Protein AF-A0A7X2SXV5-F1 (afdb_monomer)

Organism: Enterobacter agglomerans (NCBI:txid549)

Structure (mmCIF, N/CA/C/O backbone):
data_AF-A0A7X2SXV5-F1
#
_entry.id   AF-A0A7X2SXV5-F1
#
loop_
_atom_site.group_PDB
_atom_site.id
_atom_site.type_symbol
_atom_site.label_atom_id
_atom_site.label_alt_id
_atom_site.label_comp_id
_atom_site.label_asym_id
_atom_site.label_entity_id
_atom_site.label_seq_id
_atom_site.pdbx_PDB_ins_code
_atom_site.Cartn_x
_atom_site.Cartn_y
_atom_site.Cartn_z
_atom_site.occupancy
_atom_site.B_iso_or_equiv
_atom_site.auth_seq_id
_atom_site.auth_comp_id
_atom_site.auth_asym_id
_atom_site.auth_atom_id
_atom_site.pdbx_PDB_model_num
ATOM 1 N N . MET A 1 1 ? -5.250 18.987 11.806 1.00 69.38 1 MET A N 1
ATOM 2 C CA . MET A 1 1 ? -3.975 18.290 11.524 1.00 69.38 1 MET A CA 1
ATOM 3 C C . MET A 1 1 ? -4.287 16.840 11.206 1.00 69.38 1 MET A C 1
ATOM 5 O O . MET A 1 1 ? -4.895 16.178 12.039 1.00 69.38 1 MET A O 1
ATOM 9 N N . THR A 1 2 ? -3.920 16.368 10.018 1.00 82.06 2 THR A N 1
ATOM 10 C CA . THR A 1 2 ? -4.120 14.972 9.596 1.00 82.06 2 THR A CA 1
ATOM 11 C C . THR A 1 2 ? -2.911 14.144 10.022 1.00 82.06 2 THR A C 1
ATOM 13 O O . THR A 1 2 ? -1.777 14.578 9.827 1.00 82.06 2 THR A O 1
ATOM 16 N N . ARG A 1 3 ? -3.128 12.973 10.632 1.00 87.75 3 ARG A N 1
ATOM 17 C CA . ARG A 1 3 ? -2.032 12.056 10.982 1.00 87.75 3 ARG A CA 1
ATOM 18 C C . ARG A 1 3 ? -1.541 11.342 9.725 1.00 87.75 3 ARG A C 1
ATOM 20 O O . ARG A 1 3 ? -2.357 10.840 8.960 1.00 87.75 3 ARG A O 1
ATOM 27 N N . VAL A 1 4 ? -0.225 11.281 9.543 1.00 88.56 4 VAL A N 1
ATOM 28 C CA . VAL A 1 4 ? 0.418 10.621 8.400 1.00 88.56 4 VAL A CA 1
ATOM 29 C C . VAL A 1 4 ? 1.251 9.456 8.915 1.00 88.56 4 VAL A C 1
ATOM 31 O O . VAL A 1 4 ? 2.084 9.639 9.800 1.00 88.56 4 VAL A O 1
ATOM 34 N N . ASN A 1 5 ? 1.027 8.270 8.353 1.00 89.69 5 ASN A N 1
ATOM 35 C CA . ASN A 1 5 ? 1.814 7.073 8.628 1.00 89.69 5 ASN A CA 1
ATOM 36 C C . ASN A 1 5 ? 2.528 6.656 7.343 1.00 89.69 5 ASN A C 1
ATOM 38 O O . ASN A 1 5 ? 1.896 6.570 6.292 1.00 89.69 5 ASN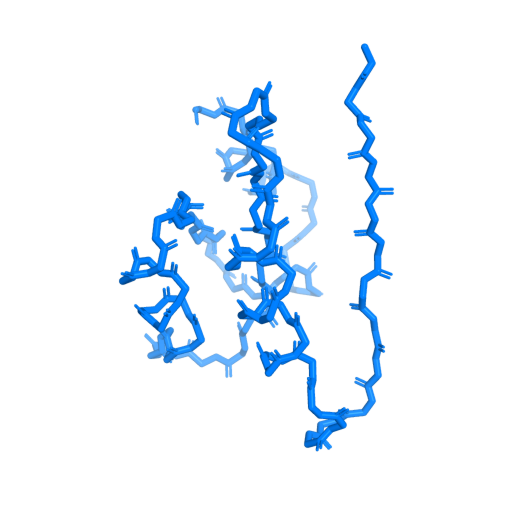 A O 1
ATOM 42 N N . LEU A 1 6 ? 3.830 6.385 7.429 1.00 89.38 6 LEU A N 1
ATOM 43 C CA . LEU A 1 6 ? 4.620 5.900 6.302 1.00 89.38 6 LEU A CA 1
ATOM 44 C C . LEU A 1 6 ? 4.850 4.394 6.449 1.00 89.38 6 LEU A C 1
ATOM 46 O O . LEU A 1 6 ? 5.461 3.953 7.420 1.00 89.38 6 LEU A O 1
ATOM 50 N N . ILE A 1 7 ? 4.389 3.617 5.469 1.00 88.44 7 ILE A N 1
ATOM 51 C CA . ILE A 1 7 ? 4.635 2.174 5.385 1.00 88.44 7 ILE A CA 1
ATOM 52 C C . ILE A 1 7 ? 5.665 1.939 4.281 1.00 88.44 7 ILE A C 1
ATOM 54 O O . ILE A 1 7 ? 5.438 2.289 3.126 1.00 88.44 7 ILE A O 1
ATOM 58 N N . THR A 1 8 ? 6.804 1.346 4.634 1.00 89.62 8 THR A N 1
ATOM 59 C CA . THR A 1 8 ? 7.917 1.073 3.715 1.00 89.62 8 THR A CA 1
ATOM 60 C C . THR A 1 8 ? 8.477 -0.332 3.935 1.00 89.62 8 THR A C 1
ATOM 62 O O . THR A 1 8 ? 8.222 -0.960 4.961 1.00 89.62 8 THR A O 1
ATOM 65 N N . GLY A 1 9 ? 9.206 -0.850 2.951 1.00 86.94 9 GLY A N 1
ATOM 66 C CA . GLY A 1 9 ? 9.790 -2.189 2.972 1.00 86.94 9 GLY A CA 1
ATOM 67 C C . GLY A 1 9 ? 10.045 -2.733 1.569 1.00 86.94 9 GLY A C 1
ATOM 68 O O . GLY A 1 9 ? 9.462 -2.256 0.589 1.00 86.94 9 GLY A O 1
ATOM 69 N N . PHE A 1 10 ? 10.895 -3.755 1.474 1.00 88.00 10 PHE A N 1
ATOM 70 C CA . PHE A 1 10 ? 11.248 -4.421 0.215 1.00 88.00 10 PHE A CA 1
ATOM 71 C C . PHE A 1 10 ? 10.025 -5.002 -0.526 1.00 88.00 10 PHE A C 1
ATOM 73 O O . PHE A 1 10 ? 8.948 -5.194 0.050 1.00 88.00 10 PHE A O 1
ATOM 80 N N . LEU A 1 11 ? 10.165 -5.271 -1.829 1.00 85.06 11 LEU A N 1
ATOM 81 C CA . LEU A 1 11 ? 9.131 -5.967 -2.603 1.00 85.06 11 LEU A CA 1
ATOM 82 C C . LEU A 1 11 ? 8.840 -7.337 -1.964 1.00 85.06 11 LEU A C 1
ATOM 84 O O . LEU A 1 11 ? 9.761 -8.035 -1.552 1.00 85.06 11 LEU A O 1
ATOM 88 N N . GLY A 1 12 ? 7.562 -7.694 -1.830 1.00 84.62 12 GLY A N 1
ATOM 89 C CA . GLY A 1 12 ? 7.152 -8.945 -1.183 1.00 84.62 12 GLY A CA 1
ATOM 90 C C . GLY A 1 12 ? 7.164 -8.940 0.354 1.00 84.62 12 GLY A C 1
ATOM 91 O O . GLY A 1 12 ? 6.777 -9.935 0.953 1.00 84.62 12 GLY A O 1
ATOM 92 N N . SER A 1 13 ? 7.508 -7.833 1.027 1.00 91.94 13 SER A N 1
ATOM 93 C CA . SER A 1 13 ? 7.527 -7.761 2.503 1.00 91.94 13 SER A CA 1
ATOM 94 C C . SER A 1 13 ? 6.140 -7.727 3.178 1.00 91.94 13 SER A C 1
ATOM 96 O O . SER A 1 13 ? 6.046 -7.418 4.362 1.00 91.94 13 SER A O 1
ATOM 98 N N . GLY A 1 14 ? 5.052 -7.966 2.436 1.00 89.69 14 GLY A N 1
ATOM 99 C CA . GLY A 1 14 ? 3.687 -8.015 2.981 1.00 89.69 14 GLY A CA 1
ATOM 100 C C . GLY A 1 14 ? 3.010 -6.660 3.242 1.00 89.69 14 GLY A C 1
ATOM 101 O O . GLY A 1 14 ? 2.043 -6.606 3.999 1.00 89.69 14 GLY A O 1
ATOM 102 N N . LYS A 1 15 ? 3.477 -5.561 2.628 1.00 91.31 15 LYS A N 1
ATOM 103 C CA . LYS A 1 15 ? 2.906 -4.208 2.825 1.00 91.31 15 LYS A CA 1
ATOM 104 C C . LYS A 1 15 ? 1.408 -4.135 2.501 1.00 91.31 15 LYS A C 1
ATOM 106 O O . LYS A 1 15 ? 0.643 -3.609 3.304 1.00 91.31 15 LYS A O 1
ATOM 111 N N . THR A 1 16 ? 0.987 -4.696 1.367 1.00 85.69 16 THR A N 1
ATOM 112 C CA . THR A 1 16 ? -0.422 -4.719 0.940 1.00 85.69 16 THR A CA 1
ATOM 113 C C . THR A 1 16 ? -1.286 -5.510 1.923 1.00 85.69 16 THR A C 1
ATOM 115 O O . THR A 1 16 ? -2.355 -5.050 2.325 1.00 85.69 16 THR A O 1
ATOM 118 N N . THR A 1 17 ? -0.789 -6.655 2.402 1.00 88.69 17 THR A N 1
ATOM 119 C CA . THR A 1 17 ? -1.462 -7.470 3.425 1.00 88.69 17 THR A CA 1
ATOM 120 C C . THR A 1 17 ? -1.652 -6.696 4.729 1.00 88.69 17 THR A C 1
ATOM 122 O O . THR A 1 17 ? -2.739 -6.718 5.307 1.00 88.69 17 THR A O 1
ATOM 125 N N . LEU A 1 18 ? -0.623 -5.965 5.173 1.00 90.00 18 LEU A N 1
ATOM 126 C CA . LEU A 1 18 ? -0.705 -5.105 6.353 1.00 90.00 18 LEU A CA 1
ATOM 127 C C . LEU A 1 18 ? -1.751 -3.997 6.172 1.00 90.00 18 LEU A C 1
ATOM 129 O O . LEU A 1 18 ? -2.576 -3.792 7.059 1.00 90.00 18 LEU A O 1
ATOM 133 N N . LEU A 1 19 ? -1.749 -3.312 5.025 1.00 87.69 19 LEU A N 1
ATOM 134 C CA . LEU A 1 19 ? -2.734 -2.273 4.710 1.00 87.69 19 LEU A CA 1
ATOM 135 C C . LEU A 1 19 ? -4.169 -2.814 4.761 1.00 87.69 19 LEU A C 1
ATOM 137 O O . LEU A 1 19 ? -5.026 -2.203 5.398 1.00 87.69 19 LEU A O 1
ATOM 141 N N . CYS A 1 20 ? -4.420 -3.983 4.166 1.00 86.06 20 CYS A N 1
ATOM 142 C CA . CYS A 1 20 ? -5.733 -4.631 4.202 1.00 86.06 20 CYS A CA 1
ATOM 143 C C . CYS A 1 20 ? -6.179 -4.945 5.637 1.00 86.06 20 CYS A C 1
ATOM 145 O O . CYS A 1 20 ? -7.332 -4.704 5.995 1.00 86.06 20 CYS A O 1
ATOM 147 N N . HIS A 1 21 ? -5.268 -5.457 6.468 1.00 88.81 21 HIS A N 1
ATOM 148 C CA . HIS A 1 21 ? -5.559 -5.762 7.868 1.00 88.81 21 HIS A CA 1
ATOM 149 C C . HIS A 1 21 ? -5.893 -4.497 8.673 1.00 88.81 21 HIS A C 1
ATOM 151 O O . HIS A 1 21 ? -6.866 -4.477 9.426 1.00 88.81 21 HIS A O 1
ATOM 157 N N . LEU A 1 22 ? -5.130 -3.419 8.472 1.00 89.06 22 LEU A N 1
ATOM 158 C CA . LEU A 1 22 ? -5.347 -2.139 9.145 1.00 89.06 22 LEU A CA 1
ATOM 159 C C . LEU A 1 22 ? -6.672 -1.483 8.736 1.00 89.06 22 LEU A C 1
ATOM 161 O O . LEU A 1 22 ? -7.380 -0.967 9.595 1.00 89.06 22 LEU A O 1
ATOM 165 N N . LEU A 1 23 ? -7.030 -1.527 7.450 1.00 86.12 23 LEU A N 1
ATOM 166 C CA . LEU A 1 23 ? -8.311 -1.006 6.966 1.00 86.12 23 LEU A CA 1
ATOM 167 C C . LEU A 1 23 ? -9.500 -1.799 7.514 1.00 86.12 23 LEU A C 1
ATOM 169 O O . LEU A 1 23 ? -10.498 -1.197 7.901 1.00 86.12 23 LEU A O 1
ATOM 173 N N . ALA A 1 24 ? -9.381 -3.126 7.604 1.00 86.38 24 ALA A N 1
ATOM 174 C CA . ALA A 1 24 ? -10.417 -3.975 8.191 1.00 86.38 24 ALA A CA 1
ATOM 175 C C . ALA A 1 24 ? -10.605 -3.719 9.698 1.00 86.38 24 ALA A C 1
ATOM 177 O O . ALA A 1 24 ? -11.721 -3.812 10.203 1.00 86.38 24 ALA A O 1
ATOM 178 N N . ALA A 1 25 ? -9.527 -3.379 10.410 1.00 87.56 25 ALA A N 1
ATOM 179 C CA . ALA A 1 25 ? -9.543 -3.055 11.837 1.00 87.56 25 ALA A CA 1
ATOM 180 C C . ALA A 1 25 ? -9.753 -1.555 12.130 1.00 87.56 25 ALA A C 1
ATOM 182 O O . ALA A 1 25 ? -9.681 -1.134 13.289 1.00 87.56 25 ALA A O 1
ATOM 183 N N . ARG A 1 26 ? -9.986 -0.728 11.101 1.00 86.62 26 ARG A N 1
ATOM 184 C CA . ARG A 1 26 ? -10.113 0.725 11.243 1.00 86.62 26 ARG A CA 1
ATOM 185 C C . ARG A 1 26 ? -11.297 1.075 12.157 1.00 86.62 26 ARG A C 1
ATOM 187 O O . ARG A 1 26 ? -12.413 0.616 11.908 1.00 86.62 26 ARG A O 1
ATOM 194 N N . PRO A 1 27 ? -11.118 1.961 13.155 1.00 87.94 27 PRO A N 1
ATOM 195 C CA . PRO A 1 27 ? -12.237 2.479 13.934 1.00 87.94 27 PRO A CA 1
ATOM 196 C C . PRO A 1 27 ? -13.266 3.180 13.036 1.00 87.94 27 PRO A C 1
ATOM 198 O O . PRO A 1 27 ? -12.908 4.008 12.201 1.00 87.94 27 PRO A O 1
ATOM 201 N N . SER A 1 28 ? -14.557 2.917 13.243 1.00 84.88 28 SER A N 1
ATOM 202 C CA . SER A 1 28 ? -15.644 3.463 12.409 1.00 84.88 28 SER A CA 1
ATOM 203 C C . SER A 1 28 ? -15.705 4.995 12.371 1.00 84.88 28 SER A C 1
ATOM 205 O O . SER A 1 28 ? -16.166 5.569 11.390 1.00 84.88 28 SER A O 1
ATOM 207 N N . ARG A 1 29 ? -15.213 5.662 13.421 1.00 88.44 29 ARG A N 1
ATOM 208 C CA . ARG A 1 29 ? -15.150 7.129 13.534 1.00 88.44 29 ARG A CA 1
ATOM 209 C C . ARG A 1 29 ? -13.967 7.774 12.799 1.00 88.44 29 ARG A C 1
ATOM 211 O O . ARG A 1 29 ? -13.799 8.987 12.895 1.00 88.44 29 ARG A O 1
ATOM 218 N N . GLU A 1 30 ? -13.100 6.993 12.156 1.00 85.25 30 GLU A N 1
ATOM 219 C CA . GLU A 1 30 ? -11.910 7.510 11.480 1.00 85.25 30 GLU A CA 1
ATOM 220 C C . GLU A 1 30 ? -12.026 7.400 9.960 1.00 85.25 30 GLU A C 1
ATOM 222 O O . GLU A 1 30 ? -12.327 6.342 9.412 1.00 85.25 30 GLU A O 1
ATOM 227 N N . ASN A 1 31 ? -11.732 8.508 9.279 1.00 82.06 31 ASN A N 1
ATOM 228 C CA . ASN A 1 31 ? -11.656 8.572 7.825 1.00 82.06 31 ASN A CA 1
ATOM 229 C C . ASN A 1 31 ? -10.192 8.474 7.415 1.00 82.06 31 ASN A C 1
ATOM 231 O O . ASN A 1 31 ? -9.394 9.354 7.743 1.00 82.06 31 ASN A O 1
ATOM 235 N N . TRP A 1 32 ? -9.829 7.381 6.749 1.00 84.12 32 TRP A N 1
ATOM 236 C CA . TRP A 1 32 ? -8.459 7.131 6.310 1.00 84.12 32 TRP A CA 1
ATOM 237 C C . TRP A 1 32 ? -8.373 7.242 4.792 1.00 84.12 32 TRP A C 1
ATOM 239 O O . TRP A 1 32 ? -9.211 6.691 4.082 1.00 84.12 32 TRP A O 1
ATOM 249 N N . ALA A 1 33 ? -7.332 7.920 4.318 1.00 82.19 33 ALA A N 1
ATOM 250 C CA . ALA A 1 33 ? -6.921 7.912 2.923 1.00 82.19 33 ALA A CA 1
ATOM 251 C C . ALA A 1 33 ? -5.660 7.055 2.798 1.00 82.19 33 ALA A C 1
ATOM 253 O O . ALA A 1 33 ? -4.756 7.159 3.633 1.00 82.19 33 ALA A O 1
ATOM 254 N N . VAL A 1 34 ? -5.604 6.213 1.769 1.00 80.06 34 VAL A N 1
ATOM 255 C CA . VAL A 1 34 ? -4.434 5.380 1.484 1.00 80.06 34 VAL A CA 1
ATOM 256 C C . VAL A 1 34 ? -3.834 5.845 0.171 1.00 80.06 34 VAL A C 1
ATOM 258 O O . VAL A 1 34 ? -4.494 5.820 -0.862 1.00 80.06 34 VAL A O 1
ATOM 261 N N . LEU A 1 35 ? -2.575 6.269 0.230 1.00 79.25 35 LEU A N 1
ATOM 262 C CA . LEU A 1 35 ? -1.788 6.600 -0.946 1.00 79.25 35 LEU A CA 1
ATOM 263 C C . LEU A 1 35 ? -0.818 5.452 -1.215 1.00 79.25 35 LEU A C 1
ATOM 265 O O . LEU A 1 35 ? 0.089 5.213 -0.416 1.00 79.25 35 LEU A O 1
ATOM 269 N N . VAL A 1 36 ? -1.012 4.747 -2.327 1.00 77.12 36 VAL A N 1
ATOM 270 C CA . VAL A 1 36 ? -0.137 3.651 -2.751 1.00 77.12 36 VAL A CA 1
ATOM 271 C C . VAL A 1 36 ? 0.739 4.136 -3.896 1.00 77.12 36 VAL A C 1
ATOM 273 O O . VAL A 1 36 ? 0.259 4.747 -4.845 1.00 77.12 36 VAL A O 1
ATOM 276 N N . ASN A 1 37 ? 2.039 3.878 -3.788 1.00 72.88 37 ASN A N 1
ATOM 277 C CA . ASN A 1 37 ? 2.982 4.119 -4.868 1.00 72.88 37 ASN A CA 1
ATOM 278 C C . ASN A 1 37 ? 3.197 2.815 -5.645 1.00 72.88 37 ASN A C 1
ATOM 280 O O . ASN A 1 37 ? 3.985 1.977 -5.206 1.00 72.88 37 ASN A O 1
ATOM 284 N N . GLU A 1 38 ? 2.492 2.636 -6.761 1.00 68.88 38 GLU A N 1
ATOM 285 C CA . GLU A 1 38 ? 2.557 1.424 -7.588 1.00 68.88 38 GLU A CA 1
ATOM 286 C C . GLU A 1 38 ? 3.241 1.722 -8.929 1.00 68.88 38 GLU A C 1
ATOM 288 O O . GLU A 1 38 ? 2.985 2.759 -9.539 1.00 68.88 38 GLU A O 1
ATOM 293 N N . PHE A 1 39 ? 4.150 0.837 -9.358 1.00 60.38 39 PHE A N 1
ATOM 294 C CA . PHE A 1 39 ? 4.876 0.925 -10.631 1.00 60.38 39 PHE A CA 1
ATOM 295 C C . PHE A 1 39 ? 4.285 -0.092 -11.615 1.00 60.38 39 PHE A C 1
ATOM 297 O O . PHE A 1 39 ? 4.613 -1.275 -11.549 1.00 60.38 39 PHE A O 1
ATOM 304 N N . GLY A 1 40 ? 3.396 0.365 -12.500 1.00 52.91 40 GLY A N 1
ATOM 305 C CA . GLY A 1 40 ? 2.701 -0.454 -13.503 1.00 52.91 40 GLY A CA 1
ATOM 306 C C . GLY A 1 40 ? 1.329 0.131 -13.869 1.00 52.91 40 GLY A C 1
ATOM 307 O O . GLY A 1 40 ? 0.755 0.865 -13.076 1.00 52.91 40 GLY A O 1
ATOM 308 N N . GLU A 1 41 ? 0.810 -0.167 -15.067 1.00 46.38 41 GLU A N 1
ATOM 309 C CA . GLU A 1 41 ? -0.499 0.330 -15.558 1.00 46.38 41 GLU A CA 1
ATOM 310 C C . GLU A 1 41 ? -1.718 -0.313 -14.871 1.00 46.38 41 GLU A C 1
ATOM 312 O O . GLU A 1 41 ? -2.836 0.173 -15.021 1.00 46.38 41 GLU A O 1
ATOM 317 N N . ILE A 1 42 ? -1.528 -1.419 -14.143 1.00 51.03 42 ILE A N 1
ATOM 318 C CA . ILE A 1 42 ? -2.616 -2.192 -13.538 1.00 51.03 42 ILE A CA 1
ATOM 319 C C . ILE A 1 42 ? -2.500 -2.069 -12.018 1.00 51.03 42 ILE A C 1
ATOM 321 O O . ILE A 1 42 ? -1.663 -2.737 -11.416 1.00 51.03 42 ILE A O 1
ATOM 325 N N . GLY A 1 43 ? -3.341 -1.224 -11.417 1.00 56.81 43 GLY A N 1
ATOM 326 C CA . GLY A 1 43 ? -3.404 -0.984 -9.972 1.00 56.81 43 GLY A CA 1
ATOM 327 C C . GLY A 1 43 ? -4.04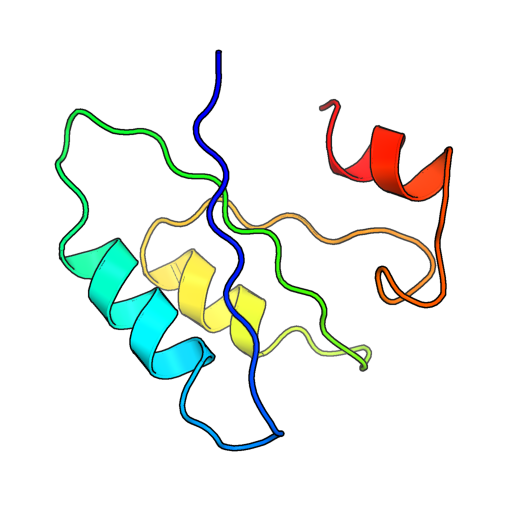4 -2.141 -9.196 1.00 56.81 43 GLY A C 1
ATOM 328 O O . GLY A 1 43 ? -5.183 -2.033 -8.730 1.00 56.81 43 GLY A O 1
ATOM 329 N N . ILE A 1 44 ? -3.345 -3.274 -9.082 1.00 60.25 44 ILE A N 1
ATOM 330 C CA . ILE A 1 44 ? -3.864 -4.484 -8.417 1.00 60.25 44 ILE A CA 1
ATOM 331 C C . ILE A 1 44 ? -4.071 -4.209 -6.926 1.00 60.25 44 ILE A C 1
ATOM 333 O O . ILE 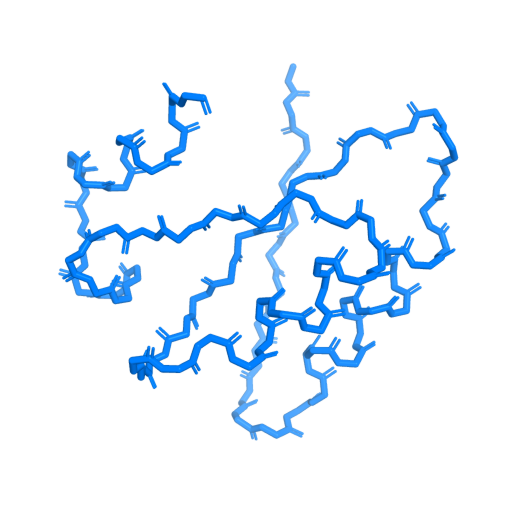A 1 44 ? -5.104 -4.578 -6.356 1.00 60.25 44 ILE A O 1
ATOM 337 N N . ASP A 1 45 ? -3.114 -3.515 -6.307 1.00 64.12 45 ASP A N 1
ATOM 338 C CA . ASP A 1 45 ? -3.197 -3.142 -4.897 1.00 64.12 45 ASP A CA 1
ATOM 339 C C . ASP A 1 45 ? -4.339 -2.146 -4.666 1.00 64.12 45 ASP A C 1
ATOM 341 O O . ASP A 1 45 ? -5.060 -2.236 -3.669 1.00 64.12 45 ASP A O 1
ATOM 345 N N . GLY A 1 46 ? -4.564 -1.236 -5.616 1.00 63.62 46 GLY A N 1
ATOM 346 C CA . GLY A 1 46 ? -5.658 -0.279 -5.551 1.00 63.62 46 GLY A CA 1
ATOM 347 C C . GLY A 1 46 ? -7.040 -0.936 -5.567 1.00 63.62 46 GLY A C 1
ATOM 348 O O . GLY A 1 46 ? -7.878 -0.640 -4.710 1.00 63.62 46 GLY A O 1
ATOM 349 N N . ALA A 1 47 ? -7.266 -1.871 -6.493 1.00 63.22 47 ALA A N 1
ATOM 350 C CA . ALA A 1 47 ? -8.530 -2.601 -6.599 1.00 63.22 47 ALA A CA 1
ATOM 351 C C . ALA A 1 47 ? -8.837 -3.426 -5.336 1.00 63.22 47 ALA A C 1
ATOM 353 O O . ALA A 1 47 ? -9.973 -3.436 -4.857 1.00 63.22 47 ALA A O 1
ATOM 354 N N . LEU A 1 48 ? -7.816 -4.063 -4.751 1.00 66.31 48 LEU A N 1
ATOM 355 C CA . LEU A 1 48 ? -7.954 -4.860 -3.530 1.00 66.31 48 LEU A CA 1
ATOM 356 C C . LEU A 1 48 ? -8.350 -4.006 -2.312 1.00 66.31 48 LEU A C 1
ATOM 358 O O . LEU A 1 48 ? -9.106 -4.453 -1.447 1.00 66.31 48 LEU A O 1
ATOM 362 N N . LEU A 1 49 ? -7.834 -2.777 -2.232 1.00 68.06 49 LEU A N 1
ATOM 363 C CA . LEU A 1 49 ? -8.120 -1.848 -1.138 1.00 68.06 49 LEU A CA 1
ATOM 364 C C . LEU A 1 49 ? -9.481 -1.154 -1.310 1.00 68.06 49 LEU A C 1
ATOM 366 O O . LEU A 1 49 ? -10.170 -0.916 -0.315 1.00 68.06 49 LEU A O 1
ATOM 370 N N . ALA A 1 50 ? -9.894 -0.868 -2.548 1.00 66.81 50 ALA A N 1
ATOM 371 C CA . ALA A 1 50 ? -11.202 -0.285 -2.850 1.00 66.81 50 ALA A CA 1
ATOM 372 C C . ALA A 1 50 ? -12.357 -1.200 -2.406 1.00 66.81 50 ALA A C 1
ATOM 374 O O . ALA A 1 50 ? -13.296 -0.734 -1.759 1.00 66.81 50 ALA A O 1
ATOM 375 N N . ASP A 1 51 ? -12.237 -2.512 -2.641 1.00 67.00 51 ASP A N 1
ATOM 376 C CA . ASP A 1 51 ? -13.216 -3.523 -2.199 1.00 67.00 51 ASP A CA 1
ATOM 377 C C . ASP A 1 51 ? -13.368 -3.581 -0.660 1.00 67.00 51 ASP A C 1
ATOM 379 O O . ASP A 1 51 ? -14.364 -4.051 -0.115 1.00 67.00 51 ASP A O 1
ATOM 383 N N . ARG A 1 52 ? -12.390 -3.035 0.074 1.00 68.31 52 ARG A N 1
ATOM 384 C CA . ARG A 1 52 ? -12.341 -2.989 1.546 1.00 68.31 52 ARG A CA 1
ATOM 385 C C . ARG A 1 52 ? -12.770 -1.633 2.121 1.00 68.31 52 ARG A C 1
ATOM 387 O O . ARG A 1 52 ? -12.589 -1.395 3.315 1.00 68.31 52 ARG A O 1
ATOM 394 N N . GLY A 1 53 ? -13.326 -0.741 1.298 1.00 64.94 53 GLY A N 1
ATOM 395 C CA . GLY A 1 53 ? -13.840 0.562 1.730 1.00 64.94 53 GLY A CA 1
ATOM 396 C C . GLY A 1 53 ? -12.771 1.645 1.911 1.00 64.94 53 GLY A C 1
ATOM 397 O O . GLY A 1 53 ? -13.001 2.620 2.637 1.00 64.94 53 GLY A O 1
ATOM 398 N N . ALA A 1 54 ? -11.599 1.485 1.287 1.00 68.81 54 ALA A N 1
ATOM 399 C CA . ALA A 1 54 ? -10.640 2.575 1.149 1.00 68.81 54 ALA A CA 1
ATOM 400 C C . ALA A 1 54 ? -10.987 3.443 -0.065 1.00 68.81 54 ALA A C 1
ATOM 402 O O . ALA A 1 54 ? -11.272 2.934 -1.147 1.00 68.81 54 ALA A O 1
ATOM 403 N N . THR A 1 55 ? -10.909 4.764 0.098 1.00 66.00 55 THR A N 1
ATOM 404 C CA . THR A 1 55 ? -10.951 5.682 -1.042 1.00 66.00 55 THR A CA 1
ATOM 405 C C . THR A 1 55 ? -9.631 5.574 -1.793 1.00 66.00 55 THR A C 1
ATOM 407 O O . THR A 1 55 ? -8.588 5.973 -1.270 1.00 66.00 55 THR A O 1
ATOM 410 N N . LEU A 1 56 ? -9.686 5.020 -3.002 1.00 67.00 56 LEU A N 1
ATOM 411 C CA . LEU A 1 56 ? -8.537 4.895 -3.885 1.00 67.00 56 LEU A CA 1
ATOM 412 C C . LEU A 1 56 ? -8.404 6.139 -4.762 1.00 67.00 56 LEU A C 1
ATOM 414 O O . LEU A 1 56 ? -9.383 6.596 -5.353 1.00 67.00 56 LEU A O 1
ATOM 418 N N . LYS A 1 57 ? -7.182 6.658 -4.880 1.00 67.56 57 LYS A N 1
ATOM 419 C CA . LYS A 1 57 ? -6.861 7.710 -5.840 1.00 67.56 57 LYS A CA 1
ATOM 420 C C . LYS A 1 57 ? -5.443 7.526 -6.360 1.00 67.56 57 LYS A C 1
ATOM 422 O O . LYS A 1 57 ? -4.509 7.368 -5.576 1.00 67.56 57 LYS A O 1
ATOM 427 N N . GLU A 1 58 ? -5.307 7.542 -7.677 1.00 66.56 58 GLU A N 1
ATOM 428 C CA . GLU A 1 58 ? -4.027 7.385 -8.362 1.00 66.56 58 GLU A CA 1
ATOM 429 C C . GLU A 1 58 ? -3.403 8.748 -8.669 1.00 66.56 58 GLU A C 1
ATOM 431 O O . GLU A 1 58 ? -4.108 9.742 -8.877 1.00 66.56 58 GLU A O 1
ATOM 436 N N . ILE 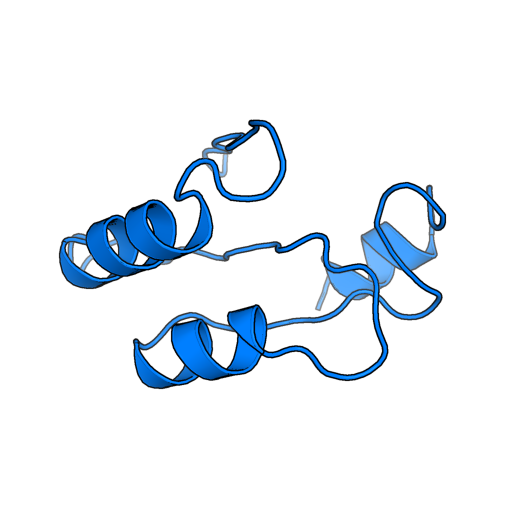A 1 59 ? -2.068 8.802 -8.693 1.00 67.56 59 ILE A N 1
ATOM 437 C CA . ILE A 1 59 ? -1.346 10.004 -9.110 1.00 67.56 59 ILE A CA 1
ATOM 438 C C . ILE A 1 59 ? -1.112 9.925 -10.627 1.00 67.56 59 ILE A C 1
ATOM 440 O O . ILE A 1 59 ? -0.437 9.005 -11.092 1.00 67.56 59 ILE A O 1
ATOM 444 N N . PRO A 1 60 ? -1.625 10.885 -11.416 1.00 57.12 60 PRO A N 1
ATOM 445 C CA . PRO A 1 60 ? -1.371 10.919 -12.850 1.00 57.12 60 PRO A CA 1
ATOM 446 C C . PRO A 1 60 ? 0.107 11.227 -13.142 1.00 57.12 60 PRO A C 1
ATOM 448 O O . PRO A 1 60 ? 0.704 12.111 -12.526 1.00 57.12 60 PRO A O 1
ATOM 451 N N . GLY A 1 61 ? 0.684 10.527 -14.124 1.00 59.19 61 GLY A N 1
ATOM 452 C CA . GLY A 1 61 ? 2.056 10.761 -14.601 1.00 59.19 61 GLY A CA 1
ATOM 453 C C . GLY A 1 61 ? 3.131 9.821 -14.041 1.00 59.19 61 GLY A C 1
ATOM 454 O O . GLY A 1 61 ? 4.306 10.014 -14.344 1.00 59.19 61 GLY A O 1
ATOM 455 N N . GLY A 1 62 ? 2.750 8.800 -13.267 1.00 63.22 62 GLY A N 1
ATOM 456 C CA . GLY A 1 62 ? 3.643 7.744 -12.779 1.00 63.22 62 GLY A CA 1
ATOM 457 C C . GLY A 1 62 ? 3.711 7.666 -11.253 1.00 63.22 62 GLY A C 1
ATOM 458 O O . GLY A 1 62 ? 2.922 8.276 -10.539 1.00 63.22 62 GLY A O 1
ATOM 459 N N . CYS A 1 63 ? 4.671 6.899 -10.742 1.00 64.69 63 CYS A N 1
ATOM 460 C CA . CYS A 1 63 ? 4.908 6.746 -9.308 1.00 64.69 63 CYS A CA 1
ATOM 461 C C . CYS A 1 63 ? 5.326 8.063 -8.639 1.00 64.69 63 CYS A C 1
ATOM 463 O O . CYS A 1 63 ? 5.978 8.893 -9.262 1.00 64.69 63 CYS A O 1
ATOM 465 N N . LEU A 1 64 ? 5.118 8.199 -7.330 1.00 66.38 64 LEU A N 1
ATOM 466 C CA . LEU A 1 64 ? 5.642 9.281 -6.485 1.00 66.38 64 LEU A CA 1
ATOM 467 C C . LEU A 1 64 ? 7.156 9.519 -6.663 1.00 66.38 64 LEU A C 1
ATOM 469 O O . LEU A 1 64 ? 7.637 10.631 -6.480 1.00 66.38 64 LEU A O 1
ATOM 473 N N . CYS A 1 65 ? 7.928 8.491 -7.030 1.00 61.38 65 CYS A N 1
ATOM 474 C CA . CYS A 1 65 ? 9.352 8.650 -7.340 1.00 61.38 65 CYS A CA 1
ATOM 475 C C . CYS A 1 65 ? 9.625 9.313 -8.704 1.00 61.38 65 CYS A C 1
ATOM 477 O O . CYS A 1 65 ? 10.716 9.839 -8.910 1.00 61.38 65 CYS A O 1
ATOM 479 N N . CYS A 1 66 ? 8.654 9.301 -9.618 1.00 58.62 66 CYS A N 1
ATOM 480 C CA . CYS A 1 66 ? 8.714 9.900 -10.952 1.00 58.62 66 CYS A CA 1
ATOM 481 C C . CYS A 1 66 ? 8.031 11.275 -11.007 1.00 58.62 66 CYS A C 1
ATOM 483 O O . CYS A 1 66 ? 8.443 12.129 -11.789 1.00 58.62 66 CYS A O 1
ATOM 485 N N . VAL A 1 67 ? 7.011 11.502 -10.174 1.00 64.44 67 VAL A N 1
ATOM 486 C CA . VAL A 1 67 ? 6.258 12.760 -10.106 1.00 64.44 67 VAL A CA 1
ATOM 487 C C . VAL A 1 67 ? 6.457 13.453 -8.761 1.00 64.44 67 VAL A 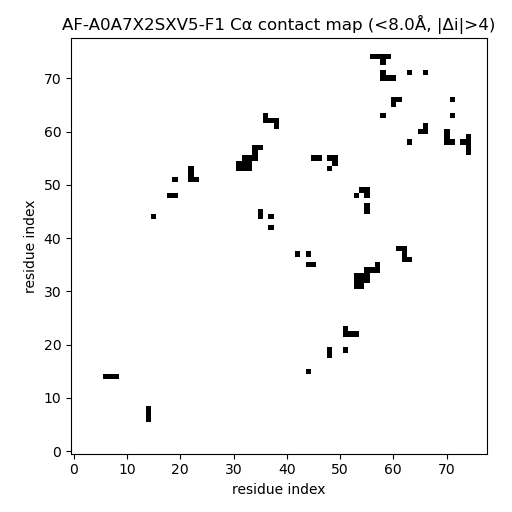C 1
ATOM 489 O O . VAL A 1 67 ? 5.967 13.005 -7.729 1.00 64.44 67 VAL A O 1
ATOM 492 N N . ASN A 1 68 ? 7.146 14.597 -8.786 1.00 65.88 68 ASN A N 1
ATOM 493 C CA . ASN A 1 68 ? 7.290 15.488 -7.636 1.00 65.88 68 ASN A CA 1
ATOM 494 C C . ASN A 1 68 ? 6.654 16.859 -7.935 1.00 65.88 68 ASN A C 1
ATOM 496 O O . ASN A 1 68 ? 6.613 17.299 -9.085 1.00 65.88 68 ASN A O 1
ATOM 500 N N . GLY A 1 69 ? 6.151 17.548 -6.908 1.00 72.88 69 GLY A N 1
ATOM 501 C CA . GLY A 1 69 ? 5.549 18.881 -7.046 1.00 72.88 69 GLY A CA 1
ATOM 502 C C . GLY A 1 69 ? 4.075 18.874 -7.477 1.00 72.88 69 GLY A C 1
ATOM 503 O O . GLY A 1 69 ? 3.223 18.310 -6.793 1.00 72.88 69 GLY A O 1
ATOM 504 N N . LEU A 1 70 ? 3.755 19.553 -8.584 1.00 67.00 70 LEU A N 1
ATOM 505 C CA . LEU A 1 70 ? 2.376 19.855 -8.999 1.00 67.00 70 LEU A CA 1
ATOM 506 C C . LEU A 1 70 ? 1.485 18.613 -9.237 1.00 67.00 70 LEU A C 1
ATOM 508 O O . LEU A 1 70 ? 0.351 18.615 -8.759 1.00 67.00 70 LEU A O 1
ATOM 512 N N . PRO A 1 71 ? 1.955 17.531 -9.896 1.00 66.56 71 PRO A N 1
ATOM 513 C CA . PRO A 1 71 ? 1.116 16.352 -10.142 1.00 66.56 71 PRO A CA 1
ATOM 514 C C . PRO A 1 71 ? 0.693 15.646 -8.845 1.00 66.56 71 PRO A C 1
ATOM 516 O O . PRO A 1 71 ? -0.450 15.213 -8.713 1.00 66.56 71 PRO A O 1
ATOM 519 N N . MET A 1 72 ? 1.585 15.611 -7.847 1.00 71.06 72 MET A N 1
ATOM 520 C CA . MET A 1 72 ? 1.289 15.086 -6.511 1.00 71.06 72 MET A CA 1
ATOM 521 C C . MET A 1 72 ? 0.232 15.941 -5.799 1.00 71.06 72 MET A C 1
ATOM 523 O O . MET A 1 72 ? -0.697 15.402 -5.202 1.00 71.06 72 MET A O 1
ATOM 527 N N . GLN A 1 73 ? 0.342 17.273 -5.880 1.00 69.56 73 GLN A N 1
ATOM 528 C CA . GLN A 1 73 ? -0.650 18.174 -5.287 1.00 69.56 73 GLN A CA 1
ATOM 529 C C . GLN A 1 73 ? -2.032 17.984 -5.920 1.00 69.56 73 GLN A C 1
ATOM 531 O O . GLN A 1 73 ? -3.011 17.918 -5.190 1.00 69.56 73 GLN A O 1
ATOM 536 N N . VAL A 1 74 ? -2.122 17.831 -7.244 1.00 68.56 74 VAL A N 1
ATOM 537 C CA . VAL A 1 74 ? -3.397 17.591 -7.947 1.00 68.56 74 VAL A CA 1
ATOM 538 C C . VAL A 1 74 ? -4.009 16.239 -7.566 1.00 68.56 74 VAL A C 1
ATOM 540 O O . VAL A 1 74 ? -5.211 16.159 -7.311 1.00 68.56 74 VAL A O 1
ATOM 543 N N . GLY A 1 75 ? -3.193 15.186 -7.452 1.00 64.88 75 GLY A N 1
ATOM 544 C CA . GLY A 1 75 ? -3.658 13.881 -6.972 1.00 64.88 75 GLY A CA 1
ATOM 545 C C . GLY A 1 75 ? -4.237 13.940 -5.552 1.00 64.88 75 GLY A C 1
ATOM 546 O O . GLY A 1 75 ? -5.221 13.263 -5.257 1.00 64.88 75 GLY A O 1
ATOM 547 N N . LEU A 1 76 ? -3.694 14.803 -4.686 1.00 67.88 76 LEU A N 1
ATOM 548 C CA . LEU A 1 76 ? -4.066 14.888 -3.267 1.00 67.88 76 LEU A CA 1
ATOM 549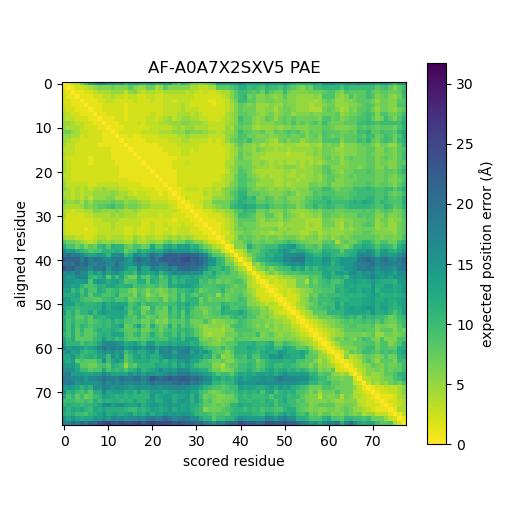 C C . LEU A 1 76 ? -5.111 15.971 -2.922 1.00 67.88 76 LEU A C 1
ATOM 551 O O . LEU A 1 76 ? -5.808 15.807 -1.926 1.00 67.88 76 LEU A O 1
ATOM 555 N N . ASN A 1 77 ? -5.252 17.043 -3.713 1.00 61.66 77 ASN A N 1
ATOM 556 C CA . ASN A 1 77 ? -6.118 18.207 -3.423 1.00 61.66 77 ASN A CA 1
ATOM 557 C C . ASN A 1 77 ? -7.474 18.207 -4.157 1.00 61.66 77 ASN A C 1
ATOM 559 O O . ASN A 1 77 ? -7.933 19.256 -4.609 1.00 61.66 77 ASN A O 1
ATOM 563 N N . ILE A 1 78 ? -8.145 17.060 -4.273 1.00 49.88 78 ILE A N 1
ATOM 564 C CA . ILE A 1 78 ? -9.551 17.023 -4.731 1.00 49.88 78 ILE A CA 1
ATOM 565 C C . ILE A 1 78 ? -10.332 16.068 -3.851 1.00 49.88 78 ILE A C 1
ATOM 567 O O . ILE A 1 78 ? -9.883 14.895 -3.800 1.00 49.88 78 ILE A O 1
#

InterPro domains:
  IPR003495 CobW/HypB/UreG, nucleotide-binding domain [PF02492] (4-73)
  IPR027417 P-loop containing nucleoside triphosphate hydrolase [G3DSA:3.40.50.300] (2-76)
  IPR027417 P-loop containing nucleoside triphosphate hydrolase [SSF52540] (4-71)
  IPR051316 Zinc-regulated GTPase metalloprotein activator [PTHR13748] (3-68)

Solvent-accessible surface area (backbone atoms only — not comparable to full-atom values): 5322 Å² total; per-residue (Å²): 138,83,89,84,84,89,87,84,75,64,90,88,69,49,64,70,61,50,52,53,54,51,54,73,66,50,61,89,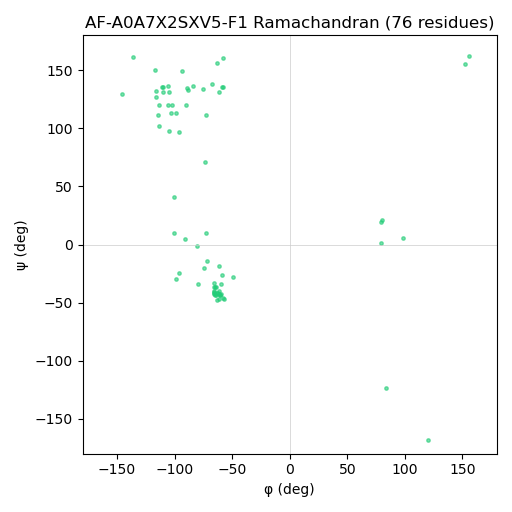92,60,91,71,79,60,83,77,77,60,91,67,96,71,61,62,71,48,56,61,39,39,80,61,76,39,60,69,65,74,50,71,84,52,29,67,92,73,36,74,64,68,48,46,48,61,48,68,74,114

Sequence (78 aa):
MTRVNLITGFLGSGKTTLLCHLLAARPSRENWAVLVNEFGEIGIDGALLADRGATLKEIPGGCLCCVNGLPMQVGLNI

Mean predicted aligned error: 8.0 Å

Foldseek 3Di:
DDDDDDDDDDPPPCSLVVLLVCLLVDDPPDQDEDDDFDADPDPPSQVSVVVSVHDDFDQPPHGPVRDDDDSVCVRVVD

pLDDT: mean 74.14, std 12.17, range [46.38, 91.94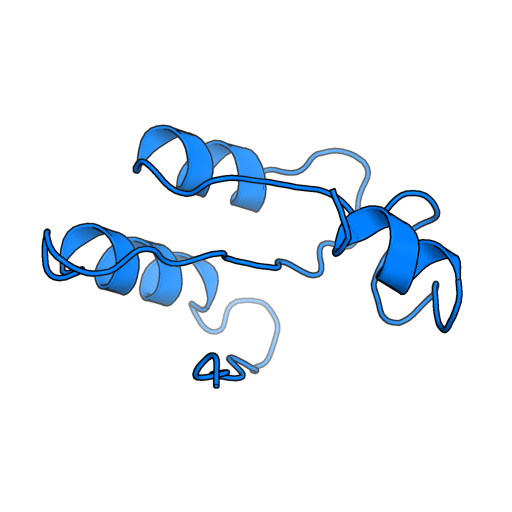]

Secondary structure (DSSP, 8-state):
----------TTSSHHHHHHHHHHT--TT---B------SSS-HHHHHHHTTT-B--PPTTS-TTT--SHHHHHHH--

Radius of gyration: 12.89 Å; Cα contacts (8 Å, |Δi|>4): 53; chains: 1; 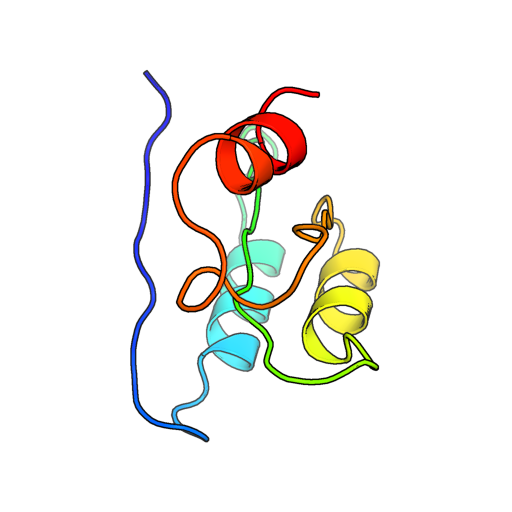bounding box: 27×29×30 Å